Protein AF-A0A383V4K1-F1 (afdb_monomer)

Foldseek 3Di:
DDDPDDPPPCVCVVPDDPDDPVVCVVPVDDDDDDPPCVVVVVVQVVVCPVPPPDADEDEDLALVVLVVRVVVPHPDYDHDLQCLQAQQAPVRDGHGSPPPGDPCRSVVSVVRNVVSVD

Nearest PDB structures (foldseek):
  7cmy-assembly1_A-2  TM=9.979E-01  e=3.488E-12  Bacillus cereus ATCC 14579
  6lrp-assembly1_A  TM=1.001E+00  e=6.288E-12  Chloroflexus aurantiacus J-10-fl
  6xpp-assembly1_C  TM=9.929E-01  e=2.837E-11  Mycobacterium tuberculosis H37Rv
  6c4a-assembly1_B  TM=9.927E-01  e=4.487E-11  Mycobacterium tuberculosis str. Erdman = ATCC 35801
  3p0x-assembly1_A  TM=9.857E-01  e=1.199E-10  Brucella abortus 2308

pLDDT: mean 93.45, std 14.46, range [33.75, 98.81]

Structure (mmCIF, N/CA/C/O backbone):
data_AF-A0A383V4K1-F1
#
_entry.id   AF-A0A383V4K1-F1
#
loop_
_atom_site.group_PDB
_atom_site.id
_atom_site.type_symbol
_atom_site.label_atom_id
_atom_site.label_alt_id
_atom_site.label_comp_id
_atom_site.label_asym_id
_atom_site.label_entity_id
_atom_site.label_seq_id
_atom_site.pdbx_PDB_ins_code
_atom_site.Cartn_x
_atom_site.Cartn_y
_atom_site.Cartn_z
_atom_site.occupancy
_atom_site.B_iso_or_equiv
_atom_site.auth_seq_id
_atom_site.auth_comp_id
_atom_site.auth_asym_id
_atom_site.auth_atom_id
_atom_site.pdbx_PDB_model_num
ATOM 1 N N . MET A 1 1 ? -27.644 3.451 10.569 1.00 33.75 1 MET A N 1
ATOM 2 C CA . MET A 1 1 ? -27.79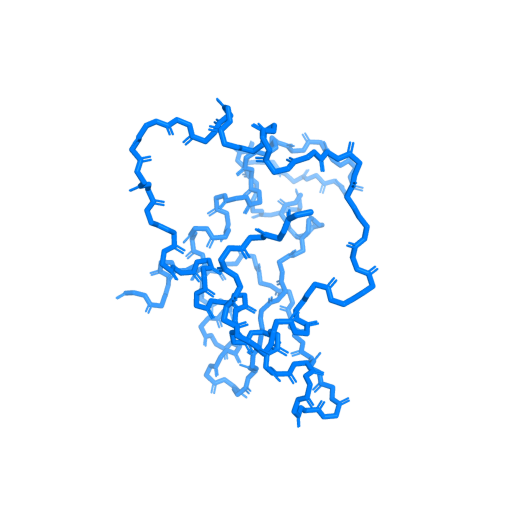7 4.780 9.933 1.00 33.75 1 MET A CA 1
ATOM 3 C C . MET A 1 1 ? -26.557 5.053 9.093 1.00 33.75 1 MET A C 1
ATOM 5 O O . MET A 1 1 ? -25.456 4.999 9.627 1.00 33.75 1 MET A O 1
ATOM 9 N N . ALA A 1 2 ? -26.744 5.202 7.781 1.00 34.22 2 ALA A N 1
ATOM 10 C CA . ALA A 1 2 ? -25.712 5.089 6.752 1.00 34.22 2 ALA A CA 1
ATOM 11 C C . ALA A 1 2 ? -24.846 6.354 6.588 1.00 34.22 2 ALA A C 1
ATOM 13 O O . ALA A 1 2 ? -25.222 7.467 6.971 1.00 34.22 2 ALA A O 1
ATOM 14 N N . PHE A 1 3 ? -23.655 6.166 6.017 1.00 43.53 3 PHE A N 1
ATOM 15 C CA . PHE A 1 3 ? -22.859 7.242 5.431 1.00 43.53 3 PHE A CA 1
ATOM 16 C C . PHE A 1 3 ? -23.649 7.914 4.300 1.00 43.53 3 PHE A C 1
ATOM 18 O O . PHE A 1 3 ? -24.592 7.328 3.770 1.00 43.53 3 PHE A O 1
ATOM 25 N N . ALA A 1 4 ? -23.260 9.132 3.917 1.00 42.41 4 ALA A N 1
ATOM 26 C CA . ALA A 1 4 ? -23.606 9.651 2.598 1.00 42.41 4 ALA A CA 1
ATOM 27 C C . ALA A 1 4 ? -22.875 8.784 1.560 1.00 42.41 4 ALA A C 1
ATOM 29 O O . ALA A 1 4 ? -21.775 9.097 1.117 1.00 42.41 4 ALA A O 1
ATOM 30 N N . ALA A 1 5 ? -23.463 7.629 1.295 1.00 42.59 5 ALA A N 1
ATOM 31 C CA . ALA A 1 5 ? -23.153 6.729 0.216 1.00 42.59 5 ALA A CA 1
ATOM 32 C C . ALA A 1 5 ? -23.994 7.209 -0.966 1.00 42.59 5 ALA A C 1
ATOM 34 O O . ALA A 1 5 ? -25.216 7.326 -0.843 1.00 42.59 5 ALA A O 1
ATOM 35 N N . SER A 1 6 ? -23.366 7.530 -2.098 1.00 42.97 6 SER A N 1
ATOM 36 C CA . SER A 1 6 ? -24.121 7.571 -3.351 1.00 42.97 6 SER A CA 1
ATOM 37 C C . SER A 1 6 ? -24.852 6.236 -3.506 1.00 42.97 6 SER A C 1
ATOM 39 O O . SER A 1 6 ? -24.318 5.208 -3.097 1.00 42.97 6 SER A O 1
ATOM 41 N N . ALA A 1 7 ? -26.050 6.246 -4.084 1.00 42.81 7 ALA A N 1
ATOM 42 C CA . ALA A 1 7 ? -27.017 5.142 -4.098 1.00 42.81 7 ALA A CA 1
ATOM 43 C C . ALA A 1 7 ? -26.549 3.781 -4.696 1.00 42.81 7 ALA A C 1
ATOM 45 O O . ALA A 1 7 ? -27.346 2.852 -4.748 1.00 42.81 7 ALA A O 1
ATOM 46 N N . ASP A 1 8 ? -25.273 3.634 -5.072 1.00 49.88 8 ASP A N 1
ATOM 47 C CA . ASP A 1 8 ? -24.635 2.471 -5.717 1.00 49.88 8 ASP A CA 1
ATOM 48 C C . ASP A 1 8 ? -23.570 1.759 -4.845 1.00 49.88 8 ASP A C 1
ATOM 50 O O . ASP A 1 8 ? -22.689 1.069 -5.360 1.00 49.88 8 ASP A O 1
ATOM 54 N N . ASP A 1 9 ? -23.584 1.928 -3.519 1.00 65.25 9 ASP A N 1
ATOM 55 C CA . ASP A 1 9 ? -22.438 1.595 -2.649 1.00 65.25 9 ASP A CA 1
ATOM 56 C C . ASP A 1 9 ? -22.278 0.093 -2.310 1.00 65.25 9 ASP A C 1
ATOM 58 O O . ASP A 1 9 ? -22.114 -0.310 -1.156 1.00 65.25 9 ASP A O 1
ATOM 62 N N . LYS A 1 10 ? -22.255 -0.756 -3.349 1.00 88.12 10 LYS A N 1
ATOM 63 C CA . LYS A 1 10 ? -21.859 -2.175 -3.274 1.00 88.12 10 LYS A CA 1
ATOM 64 C C . LYS A 1 10 ? -20.447 -2.368 -2.715 1.00 88.12 10 LYS A C 1
ATOM 66 O O . LYS A 1 10 ? -20.088 -3.470 -2.317 1.00 88.12 10 LYS A O 1
ATOM 71 N N . ARG A 1 11 ? -19.629 -1.308 -2.645 1.00 93.56 11 ARG A N 1
ATOM 72 C CA . ARG A 1 11 ? -18.261 -1.360 -2.109 1.00 93.56 11 ARG A CA 1
ATOM 73 C C . ARG A 1 11 ? -18.205 -1.915 -0.687 1.00 93.56 11 ARG A C 1
ATOM 75 O O . ARG A 1 11 ? -17.196 -2.523 -0.322 1.00 93.56 11 ARG A O 1
ATOM 82 N N . TRP A 1 12 ? -19.243 -1.681 0.115 1.00 93.69 12 TRP A N 1
ATOM 83 C CA . TRP A 1 12 ? -19.315 -2.127 1.509 1.00 93.69 12 TRP A CA 1
ATOM 84 C C . TRP A 1 12 ? -20.257 -3.310 1.729 1.00 93.69 12 TRP A C 1
ATOM 86 O O . TRP A 1 12 ? -20.476 -3.691 2.880 1.00 93.69 12 TRP A O 1
ATOM 96 N N . GLU A 1 13 ? -20.806 -3.894 0.664 1.00 94.19 13 GLU A N 1
ATOM 97 C CA . GLU A 1 13 ? -21.624 -5.099 0.759 1.00 94.19 13 GLU A CA 1
ATOM 98 C C . GLU A 1 13 ? -20.803 -6.232 1.401 1.00 94.19 13 GLU A C 1
ATOM 100 O O . GLU A 1 13 ? -19.659 -6.482 1.024 1.00 94.19 13 GLU A O 1
ATOM 105 N N . GLY A 1 14 ? -21.346 -6.856 2.450 1.00 93.25 14 GLY A N 1
ATOM 106 C CA . GLY A 1 14 ? -20.650 -7.891 3.226 1.00 93.25 14 GLY A CA 1
ATOM 107 C C . GL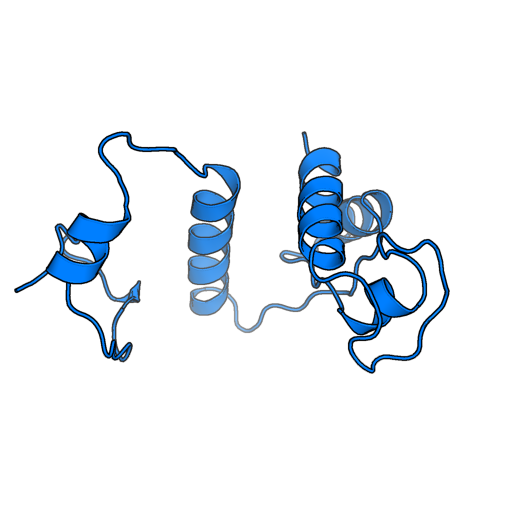Y A 1 14 ? -19.555 -7.395 4.188 1.00 93.25 14 GLY A C 1
ATOM 108 O O . GLY A 1 14 ? -18.957 -8.211 4.885 1.00 93.25 14 GLY A O 1
ATOM 109 N N . VAL A 1 15 ? -19.289 -6.084 4.285 1.00 95.06 15 VAL A N 1
ATOM 110 C CA . VAL A 1 15 ? -18.262 -5.534 5.191 1.00 95.06 15 VAL A CA 1
ATOM 111 C C . VAL A 1 15 ? -18.858 -5.187 6.558 1.00 95.06 15 VAL A C 1
ATOM 113 O O . VAL A 1 15 ? -19.511 -4.155 6.727 1.00 95.06 15 VAL A O 1
ATOM 116 N N . SER A 1 16 ? -18.573 -6.006 7.570 1.00 95.88 16 SER A N 1
ATOM 117 C CA . SER A 1 16 ? -18.908 -5.711 8.970 1.00 95.88 16 SER A CA 1
ATOM 118 C C . SER A 1 16 ? -17.850 -4.827 9.637 1.00 95.88 16 SER A C 1
ATOM 120 O O . SER A 1 16 ? -16.651 -4.996 9.425 1.00 95.88 16 SER A O 1
ATOM 122 N N . ARG A 1 17 ? -18.287 -3.881 10.475 1.00 95.88 17 ARG A N 1
ATOM 123 C CA . ARG A 1 17 ? -17.413 -2.996 11.260 1.00 95.88 17 ARG A CA 1
ATOM 124 C C . ARG A 1 17 ? -17.816 -3.065 12.726 1.00 95.88 17 ARG A C 1
ATOM 126 O O . ARG A 1 17 ? -18.994 -2.935 13.036 1.00 95.88 17 ARG A O 1
ATOM 133 N N . LEU A 1 18 ? -16.834 -3.232 13.610 1.00 97.44 18 LEU A N 1
ATOM 134 C CA . LEU A 1 18 ? -17.035 -3.258 15.067 1.00 97.44 18 LEU A CA 1
ATOM 135 C C . LEU A 1 18 ? -17.031 -1.854 15.700 1.00 97.44 18 LEU A C 1
ATOM 137 O O . LEU A 1 18 ? -16.993 -1.720 16.916 1.00 97.44 18 LEU A O 1
ATOM 141 N N . TYR A 1 19 ? -17.048 -0.813 14.869 1.00 96.81 19 TYR A N 1
ATOM 142 C CA . TYR A 1 19 ? -17.090 0.591 15.260 1.00 96.81 19 TYR A CA 1
ATOM 143 C C . TYR A 1 19 ? -18.229 1.300 14.528 1.00 96.81 19 TYR A C 1
ATOM 145 O O . TYR A 1 19 ? -18.676 0.875 13.457 1.00 96.81 19 TYR A O 1
ATOM 153 N N . THR A 1 20 ? -18.693 2.401 15.106 1.00 96.25 20 THR A N 1
ATOM 154 C CA . THR A 1 20 ? -19.797 3.203 14.582 1.00 96.25 20 THR A CA 1
ATOM 155 C C . THR A 1 20 ? -19.303 4.324 13.668 1.00 96.25 20 THR A C 1
ATOM 157 O O . THR A 1 20 ? -18.118 4.656 13.607 1.00 96.25 20 THR A O 1
ATOM 160 N N . LYS A 1 21 ? -20.236 4.957 12.950 1.00 94.88 21 LYS A N 1
ATOM 161 C CA . LYS A 1 21 ? -19.951 6.172 12.176 1.00 94.88 21 LYS A CA 1
ATOM 162 C C . LYS A 1 21 ? -19.481 7.312 13.087 1.00 94.88 21 LYS A C 1
ATOM 164 O O . LYS A 1 21 ? -18.560 8.039 12.728 1.00 94.88 21 LYS A O 1
ATOM 169 N N . GLN A 1 22 ? -20.086 7.426 14.267 1.00 97.38 22 GLN A N 1
ATOM 170 C CA . GLN A 1 22 ? -19.767 8.434 15.271 1.00 97.38 22 GLN A CA 1
ATOM 171 C C . GLN A 1 22 ? -18.329 8.285 15.781 1.00 97.38 22 GLN A C 1
ATOM 173 O O . GLN A 1 22 ? -17.643 9.289 15.960 1.00 97.38 22 GLN A O 1
ATOM 178 N N . ASP A 1 23 ? -17.839 7.051 15.942 1.00 98.12 23 ASP A N 1
ATOM 179 C CA . ASP A 1 23 ? -16.443 6.800 16.327 1.00 98.12 23 ASP A CA 1
ATOM 180 C C . ASP A 1 23 ? -15.466 7.350 15.277 1.00 98.12 23 ASP A C 1
ATOM 182 O O . ASP A 1 23 ? -14.475 7.998 15.616 1.00 98.12 23 ASP A O 1
ATOM 186 N N . VAL A 1 24 ? -15.779 7.168 13.989 1.00 97.00 24 VAL A N 1
ATOM 187 C CA . VAL A 1 24 ? -14.978 7.715 12.882 1.00 97.00 24 VAL A CA 1
ATOM 188 C C . VAL A 1 24 ? -15.032 9.246 12.865 1.00 97.00 24 VAL A C 1
ATOM 190 O O . VAL A 1 24 ? -13.996 9.897 12.735 1.00 97.00 24 VAL A O 1
ATOM 193 N N . GLU A 1 25 ? -16.221 9.838 13.009 1.00 95.88 25 GLU A N 1
ATOM 194 C CA . GLU A 1 25 ? -16.409 11.297 13.039 1.00 95.88 25 GLU A CA 1
ATOM 195 C C . GLU A 1 25 ? -15.669 11.959 14.207 1.00 95.88 25 GLU A C 1
ATOM 197 O O . GLU A 1 25 ? -15.117 13.046 14.046 1.00 95.88 25 GLU A O 1
ATOM 202 N N . LYS A 1 26 ? -15.586 11.277 15.353 1.00 97.44 26 LYS A N 1
ATOM 203 C CA . LYS A 1 26 ? -14.843 11.740 16.527 1.00 97.44 26 LYS A CA 1
ATOM 204 C C . LYS A 1 26 ? -13.325 11.743 16.308 1.00 97.44 26 LYS A C 1
ATOM 206 O O . LYS A 1 26 ? -12.647 12.628 16.823 1.00 97.44 26 LYS A O 1
ATOM 211 N N . LEU A 1 27 ? -12.786 10.768 15.570 1.00 97.62 27 LEU A N 1
ATOM 212 C CA . LEU A 1 27 ? -11.336 10.569 15.414 1.00 97.62 27 LEU A CA 1
ATOM 213 C C . LEU A 1 27 ? -10.731 11.233 14.167 1.00 97.62 27 LEU A C 1
ATOM 215 O O . LEU A 1 27 ? -9.519 11.419 14.107 1.00 97.62 27 LEU A O 1
ATOM 219 N N . ARG A 1 28 ? -11.542 11.615 13.174 1.00 95.50 28 ARG A N 1
ATOM 220 C CA . ARG A 1 28 ? -11.056 12.162 11.888 1.00 95.50 28 ARG A CA 1
ATOM 221 C C . ARG A 1 28 ? -10.526 13.603 11.936 1.00 95.50 28 ARG A C 1
ATOM 223 O O . ARG A 1 28 ? -10.043 14.088 10.917 1.00 95.50 28 ARG A O 1
ATOM 230 N N . GLY A 1 29 ? -10.650 14.295 13.070 1.00 95.75 29 GLY A N 1
ATOM 231 C CA . GLY A 1 29 ? -10.315 15.717 13.195 1.00 95.75 29 GLY A CA 1
ATOM 232 C C . GLY A 1 29 ? -11.287 16.651 12.455 1.00 95.75 29 GLY A C 1
ATOM 233 O O . GLY A 1 29 ? -12.260 16.218 11.839 1.00 95.75 29 GLY A O 1
ATOM 234 N N . SER A 1 30 ? -11.039 17.961 12.532 1.00 96.31 30 SER A N 1
ATOM 235 C CA . SER A 1 30 ? -11.919 18.995 11.958 1.00 96.31 30 SER A CA 1
ATOM 236 C C . SER A 1 30 ? -11.602 19.349 10.502 1.00 96.31 30 SER A C 1
ATOM 238 O O . SER A 1 30 ? -12.470 19.850 9.789 1.00 96.31 30 SER A O 1
ATOM 240 N N . MET A 1 31 ? -10.375 19.090 10.044 1.00 96.25 31 MET A N 1
ATOM 241 C CA . MET A 1 31 ? -9.930 19.401 8.686 1.00 96.25 31 MET A CA 1
ATOM 242 C C . MET A 1 31 ? -9.925 18.150 7.815 1.00 96.25 31 MET A C 1
ATOM 244 O O . MET A 1 31 ? -9.406 17.105 8.203 1.00 96.25 31 MET A O 1
ATOM 248 N N . LYS A 1 32 ? -10.478 18.261 6.605 1.00 94.75 32 LYS A N 1
ATOM 249 C CA . LYS A 1 32 ? -10.441 17.173 5.628 1.00 94.75 32 LYS A CA 1
ATOM 250 C C . LYS A 1 32 ? -9.110 17.206 4.872 1.00 94.75 32 LYS A C 1
ATOM 252 O O . LYS A 1 32 ? -8.896 18.093 4.054 1.00 94.75 32 LYS A O 1
ATOM 257 N N . ILE A 1 33 ? -8.261 16.212 5.119 1.00 96.81 33 ILE A N 1
ATOM 258 C CA . ILE A 1 33 ? -7.054 15.946 4.329 1.00 96.81 33 ILE A CA 1
ATOM 259 C C . ILE A 1 33 ? -7.431 14.986 3.197 1.00 96.81 33 ILE A C 1
ATOM 261 O O . ILE A 1 33 ? -8.072 13.961 3.432 1.00 96.81 33 ILE A O 1
ATOM 265 N N . GLU A 1 34 ? -7.079 15.336 1.962 1.00 97.31 34 GLU A N 1
ATOM 266 C CA . GLU A 1 34 ? -7.373 14.515 0.787 1.00 97.31 34 GLU A CA 1
ATOM 267 C C . GLU A 1 34 ? -6.189 13.591 0.465 1.00 97.31 34 GLU A C 1
ATOM 269 O O . GLU A 1 34 ? -5.050 14.038 0.350 1.00 97.31 34 GLU A O 1
ATOM 274 N N . HIS A 1 35 ? -6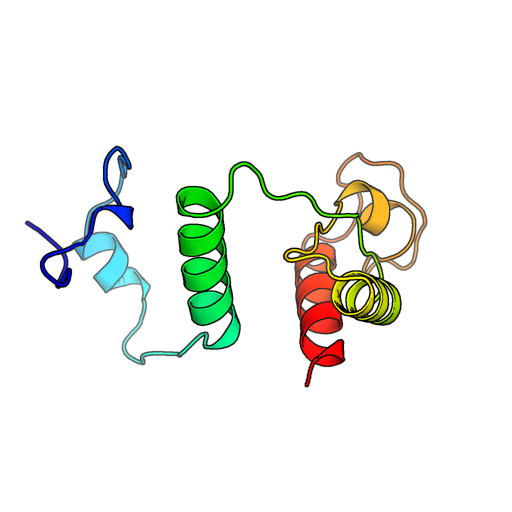.469 12.300 0.274 1.00 97.38 35 HIS A N 1
ATOM 275 C CA . HIS A 1 35 ? -5.479 11.288 -0.110 1.00 97.38 35 HIS A CA 1
ATOM 276 C C . HIS A 1 35 ? -5.717 10.834 -1.555 1.00 97.38 35 HIS A C 1
ATOM 278 O O . HIS A 1 35 ? -6.150 9.708 -1.810 1.00 97.38 35 HIS A O 1
ATOM 284 N N . THR A 1 36 ? -5.458 11.732 -2.508 1.00 97.38 36 THR A N 1
ATOM 285 C CA . THR A 1 36 ? -5.850 11.590 -3.921 1.00 97.38 36 THR A CA 1
ATOM 286 C C . THR A 1 36 ? -5.398 10.272 -4.555 1.00 97.38 36 THR A C 1
ATOM 288 O O . THR A 1 36 ? -6.220 9.564 -5.137 1.00 97.38 36 THR A O 1
ATOM 291 N N . LEU A 1 37 ? -4.118 9.906 -4.411 1.00 97.75 37 LEU A N 1
ATOM 292 C CA . LEU A 1 37 ? -3.579 8.667 -4.991 1.00 97.75 37 LEU A CA 1
ATOM 293 C C . LEU A 1 37 ? -4.191 7.418 -4.353 1.00 97.75 37 LEU A C 1
ATOM 295 O O . LEU A 1 37 ? -4.521 6.468 -5.059 1.00 97.75 37 LEU A O 1
ATOM 299 N N . ALA A 1 38 ? -4.399 7.433 -3.033 1.00 97.94 38 ALA A N 1
ATOM 300 C CA . ALA A 1 38 ? -5.016 6.319 -2.321 1.00 97.94 38 ALA A CA 1
ATOM 301 C C . ALA A 1 38 ? -6.473 6.113 -2.762 1.00 97.94 38 ALA A C 1
ATOM 303 O O . ALA A 1 38 ? -6.872 4.982 -3.037 1.00 97.94 38 ALA A O 1
ATOM 304 N N . ARG A 1 39 ? -7.249 7.200 -2.894 1.00 97.12 39 ARG A N 1
ATOM 305 C CA . ARG A 1 39 ? -8.630 7.144 -3.393 1.00 97.12 39 ARG A CA 1
ATOM 306 C C . ARG A 1 39 ? -8.680 6.606 -4.822 1.00 97.12 39 ARG A C 1
ATOM 308 O O . ARG A 1 39 ? -9.349 5.607 -5.068 1.00 97.12 39 ARG A O 1
ATOM 315 N N . HIS A 1 40 ? -7.916 7.208 -5.733 1.00 97.00 40 HIS A N 1
ATOM 316 C CA . HIS A 1 40 ? -7.883 6.795 -7.136 1.00 97.00 40 HIS A CA 1
ATOM 317 C C . HIS A 1 40 ? -7.419 5.337 -7.303 1.00 97.00 40 HIS A C 1
ATOM 319 O O . HIS A 1 40 ? -8.033 4.564 -8.038 1.00 97.00 40 HIS A O 1
ATOM 325 N N . GLY A 1 41 ? -6.362 4.930 -6.592 1.00 97.62 41 GLY A N 1
ATOM 326 C CA . GLY A 1 41 ? -5.843 3.563 -6.624 1.00 97.62 41 GLY A CA 1
ATOM 327 C C . GLY A 1 41 ? -6.849 2.533 -6.106 1.00 97.62 41 GLY A C 1
ATOM 328 O O . GLY A 1 41 ? -7.055 1.507 -6.755 1.00 97.62 41 GLY A O 1
ATOM 329 N N . ALA A 1 42 ? -7.517 2.818 -4.982 1.00 98.06 42 ALA A N 1
ATOM 330 C CA . ALA A 1 42 ? -8.525 1.931 -4.403 1.00 98.06 42 ALA A CA 1
ATOM 331 C C . ALA A 1 42 ? -9.760 1.778 -5.306 1.00 98.06 42 ALA A C 1
ATOM 333 O O . ALA A 1 42 ? -10.223 0.657 -5.518 1.00 98.06 42 ALA A O 1
ATOM 334 N N . GLU A 1 43 ? -10.268 2.877 -5.870 1.00 97.25 43 GLU A N 1
ATOM 335 C CA . GLU A 1 43 ? -11.405 2.869 -6.802 1.00 97.25 43 GLU A CA 1
ATOM 336 C C . GLU A 1 43 ? -11.065 2.107 -8.091 1.00 97.25 43 GLU A C 1
ATOM 338 O O . GLU A 1 43 ? -11.828 1.241 -8.532 1.00 97.25 43 GLU A O 1
ATOM 343 N N . ARG A 1 44 ? -9.885 2.366 -8.672 1.00 97.44 44 ARG A N 1
ATOM 344 C CA . ARG A 1 44 ? -9.417 1.673 -9.878 1.00 97.44 44 ARG A CA 1
ATOM 345 C C . ARG A 1 44 ? -9.222 0.179 -9.633 1.00 97.44 44 ARG A C 1
ATOM 347 O O . ARG A 1 44 ? -9.656 -0.620 -10.460 1.00 97.44 44 ARG A O 1
ATOM 354 N N . LEU A 1 45 ? -8.588 -0.208 -8.523 1.00 98.19 45 LEU A N 1
ATOM 355 C CA . LEU A 1 45 ? -8.388 -1.618 -8.183 1.00 98.19 45 LEU A CA 1
ATOM 356 C C . LEU A 1 45 ? -9.726 -2.326 -7.955 1.00 98.19 45 LEU A C 1
ATOM 358 O O . LEU A 1 45 ? -9.928 -3.413 -8.485 1.00 98.19 45 LEU A O 1
ATOM 362 N N . TRP A 1 46 ? -10.659 -1.696 -7.235 1.00 97.44 46 TRP A N 1
ATOM 363 C CA . TRP A 1 46 ? -12.004 -2.240 -7.041 1.00 97.44 46 TRP A CA 1
ATOM 364 C C . TRP A 1 46 ? -12.707 -2.503 -8.373 1.00 97.44 46 TRP A C 1
ATOM 366 O O . TRP A 1 46 ? -13.219 -3.600 -8.581 1.00 97.44 46 TRP A O 1
ATOM 376 N N . LYS A 1 47 ? -12.672 -1.540 -9.304 1.00 96.81 47 LYS A N 1
ATOM 377 C CA . LYS A 1 47 ? -13.226 -1.715 -10.653 1.00 96.81 47 LYS A CA 1
ATOM 378 C C . LYS A 1 47 ? -12.572 -2.892 -11.377 1.00 96.81 47 LYS A C 1
ATOM 380 O O . LYS A 1 47 ? -13.281 -3.769 -11.853 1.00 96.81 47 LYS A O 1
ATOM 385 N N . LEU A 1 48 ? -11.240 -2.933 -11.412 1.00 97.88 48 LEU A N 1
ATOM 386 C CA . LEU A 1 48 ? -10.475 -3.993 -12.073 1.00 97.88 48 LEU A CA 1
ATOM 387 C C . LEU A 1 48 ? -10.830 -5.391 -11.553 1.00 97.88 48 LEU A C 1
ATOM 389 O O . LEU A 1 48 ? -11.015 -6.298 -12.356 1.00 97.88 48 LEU A O 1
ATOM 393 N N . LEU A 1 49 ? -10.990 -5.548 -10.236 1.00 96.56 49 LEU A N 1
ATOM 394 C CA . LEU A 1 49 ? -11.382 -6.818 -9.614 1.00 96.56 49 LEU A CA 1
ATOM 395 C C . LEU A 1 49 ? -12.786 -7.301 -10.020 1.00 96.56 49 LEU A C 1
ATOM 397 O O . LEU A 1 49 ? -13.060 -8.489 -9.901 1.00 96.56 49 LEU A O 1
ATOM 401 N N . HIS A 1 50 ? -13.667 -6.408 -10.484 1.00 95.81 50 HIS A N 1
ATOM 402 C CA . HIS A 1 50 ? -15.029 -6.754 -10.914 1.00 95.81 50 HIS A CA 1
ATOM 403 C C . HIS A 1 50 ? -15.181 -6.856 -12.433 1.00 95.81 50 HIS A C 1
ATOM 405 O O . HIS A 1 50 ? -16.164 -7.421 -12.908 1.00 95.81 50 HIS A O 1
ATOM 411 N N . THR A 1 51 ? -14.261 -6.271 -13.203 1.00 97.12 51 THR A N 1
ATOM 412 C CA . THR A 1 51 ? -14.359 -6.225 -14.669 1.00 97.12 51 THR A CA 1
ATOM 413 C C . THR A 1 51 ? -13.412 -7.185 -15.371 1.00 97.12 51 THR A C 1
ATOM 415 O O . THR A 1 51 ? -13.672 -7.563 -16.508 1.00 97.12 51 THR A O 1
ATOM 418 N N . GLU A 1 52 ? -12.301 -7.554 -14.738 1.00 97.19 52 GLU A N 1
ATOM 419 C CA . GLU A 1 52 ? -11.314 -8.466 -15.314 1.00 97.19 52 GLU A CA 1
ATOM 420 C C . GLU A 1 52 ? -11.507 -9.884 -14.759 1.00 97.19 52 GLU A C 1
ATOM 422 O O . GLU A 1 52 ? -11.831 -10.025 -13.580 1.00 97.19 52 GLU A O 1
ATOM 427 N N . PRO A 1 53 ? -11.252 -10.945 -15.551 1.00 97.75 53 PRO A N 1
ATOM 428 C CA . PRO A 1 53 ? -11.329 -12.322 -15.055 1.00 97.75 53 PRO A CA 1
ATOM 429 C 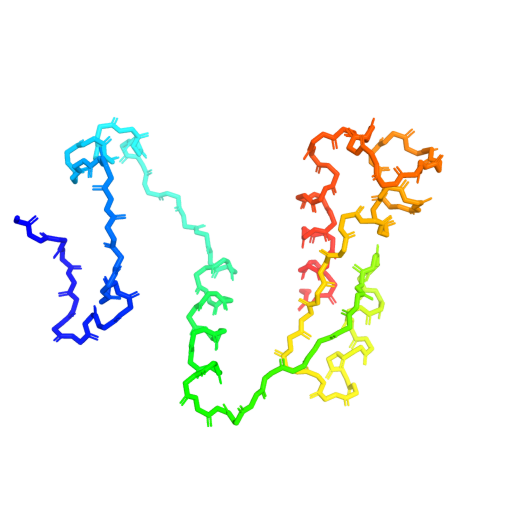C . PRO A 1 53 ? -10.398 -12.584 -13.861 1.00 97.75 53 PRO A C 1
ATOM 431 O O . PRO A 1 53 ? -10.735 -13.346 -12.961 1.00 97.75 53 PRO A O 1
ATOM 434 N N . TYR A 1 54 ? -9.217 -11.956 -13.867 1.00 97.69 54 TYR A N 1
ATOM 435 C CA . TYR A 1 54 ? -8.276 -11.900 -12.751 1.00 97.69 54 TYR A CA 1
ATOM 436 C C . TYR A 1 54 ? -7.302 -10.730 -12.943 1.00 97.69 54 TYR A C 1
ATOM 438 O O . TYR A 1 54 ? -7.105 -10.242 -14.058 1.00 97.69 54 TYR A O 1
ATOM 446 N N . ILE A 1 55 ? -6.639 -10.315 -11.862 1.00 97.94 55 ILE A N 1
ATOM 447 C CA . ILE A 1 55 ? -5.559 -9.324 -11.887 1.00 97.94 55 ILE A CA 1
ATOM 448 C C . ILE A 1 55 ? -4.288 -9.980 -11.365 1.00 97.94 55 ILE A C 1
ATOM 450 O O . ILE A 1 55 ? -4.249 -10.445 -10.229 1.00 97.94 55 ILE A O 1
ATOM 454 N N . HIS A 1 56 ? -3.245 -10.002 -12.187 1.00 97.94 56 HIS A N 1
ATOM 455 C CA . HIS A 1 56 ? -1.910 -10.425 -11.781 1.00 97.94 56 HIS A CA 1
ATOM 456 C C . HIS A 1 56 ? -1.015 -9.204 -11.553 1.00 97.94 56 HIS A C 1
ATOM 458 O O . HIS A 1 56 ? -1.223 -8.137 -12.135 1.00 97.94 56 HIS A O 1
ATOM 464 N N . ALA A 1 57 ? -0.022 -9.374 -10.688 1.00 98.62 57 ALA A N 1
ATOM 465 C CA . ALA A 1 57 ? 0.959 -8.360 -10.339 1.00 98.62 57 ALA A CA 1
ATOM 466 C C . ALA A 1 57 ? 2.300 -9.033 -10.024 1.00 98.62 57 ALA A C 1
ATOM 468 O O . ALA A 1 57 ? 2.344 -10.221 -9.702 1.00 98.62 57 ALA A O 1
ATOM 469 N N . LEU A 1 58 ? 3.382 -8.263 -10.098 1.00 98.69 58 LEU A N 1
ATOM 470 C CA . LEU A 1 58 ? 4.720 -8.689 -9.698 1.00 98.69 58 LEU A CA 1
ATOM 471 C C . LEU A 1 58 ? 5.200 -7.843 -8.516 1.00 98.69 58 LEU A C 1
ATOM 473 O O . LEU A 1 58 ? 4.778 -6.698 -8.352 1.00 98.69 58 LEU A O 1
ATOM 477 N N . GLY A 1 59 ? 6.076 -8.423 -7.692 1.00 98.62 59 GLY A N 1
ATOM 478 C CA . GLY A 1 59 ? 6.716 -7.728 -6.578 1.00 98.62 59 GLY A CA 1
ATOM 479 C C . GLY A 1 59 ? 7.652 -6.622 -7.069 1.00 98.62 59 GLY A C 1
ATOM 480 O O . GLY A 1 59 ? 8.545 -6.896 -7.873 1.00 98.62 59 GLY A O 1
ATOM 481 N N . ALA A 1 60 ? 7.467 -5.391 -6.595 1.00 98.75 60 ALA A N 1
ATOM 482 C CA . ALA A 1 60 ? 8.375 -4.272 -6.834 1.00 98.75 60 ALA A CA 1
ATOM 483 C C . ALA A 1 60 ? 8.962 -3.757 -5.511 1.00 98.75 60 ALA A C 1
ATOM 485 O O . ALA A 1 60 ? 8.225 -3.390 -4.597 1.00 98.75 60 ALA A O 1
ATOM 486 N N . LEU A 1 61 ? 10.293 -3.684 -5.440 1.00 97.31 61 LEU A N 1
ATOM 487 C CA . LEU A 1 61 ? 11.046 -3.089 -4.326 1.00 97.31 61 LEU A CA 1
ATOM 488 C C . LEU A 1 61 ? 11.695 -1.744 -4.701 1.00 97.31 61 LEU A C 1
ATOM 490 O O . LEU A 1 61 ? 12.252 -1.051 -3.853 1.00 97.31 61 LEU A O 1
ATOM 494 N N . THR A 1 62 ? 11.585 -1.337 -5.972 1.00 98.69 62 THR A N 1
ATOM 495 C CA . THR A 1 62 ? 12.022 -0.024 -6.470 1.00 98.69 62 THR A CA 1
ATOM 496 C C . THR A 1 62 ? 10.981 0.608 -7.397 1.00 98.69 62 THR A C 1
ATOM 498 O O . THR A 1 62 ? 10.170 -0.087 -8.009 1.00 98.69 62 THR A O 1
ATOM 501 N N . GLY A 1 63 ? 11.049 1.934 -7.561 1.00 98.56 63 GLY A N 1
ATOM 502 C CA . GLY A 1 63 ? 10.213 2.663 -8.521 1.00 98.56 63 GLY A CA 1
ATOM 503 C C . GLY A 1 63 ? 10.436 2.227 -9.975 1.00 98.56 63 GLY A C 1
ATOM 504 O O . GLY A 1 63 ? 9.473 2.017 -10.701 1.00 98.56 63 GLY A O 1
ATOM 505 N N . ASN A 1 64 ? 11.685 1.984 -10.389 1.00 98.75 64 ASN A N 1
ATOM 506 C CA . ASN A 1 64 ? 11.979 1.554 -11.762 1.00 98.75 64 ASN A CA 1
ATOM 507 C C . ASN A 1 64 ? 11.361 0.190 -12.090 1.00 98.75 64 ASN A C 1
ATOM 509 O O . ASN A 1 64 ? 10.826 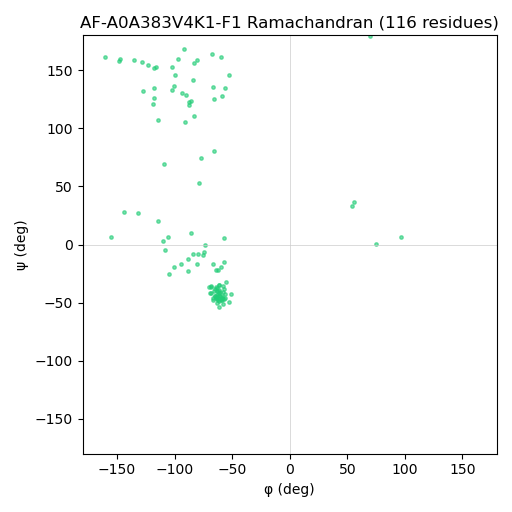0.019 -13.181 1.00 98.75 64 ASN A O 1
ATOM 513 N N . GLN A 1 65 ? 11.390 -0.765 -11.153 1.00 98.81 65 GLN A N 1
ATOM 514 C CA . GLN A 1 65 ? 10.698 -2.046 -11.339 1.00 98.81 65 GLN A CA 1
ATOM 515 C C . GLN A 1 65 ? 9.198 -1.833 -11.565 1.00 98.81 65 GLN A C 1
ATOM 517 O O . GLN A 1 65 ? 8.642 -2.399 -12.503 1.00 98.81 65 GLN A O 1
ATOM 522 N N . ALA A 1 66 ? 8.563 -0.982 -10.754 1.00 98.75 66 ALA A N 1
ATOM 523 C CA . ALA A 1 66 ? 7.151 -0.649 -10.907 1.00 98.75 66 ALA A CA 1
ATOM 524 C C . ALA A 1 66 ? 6.848 0.014 -12.264 1.00 98.75 66 ALA A C 1
ATOM 526 O O . ALA A 1 66 ? 5.899 -0.380 -12.940 1.00 98.75 66 ALA A O 1
ATOM 527 N N . VAL A 1 67 ? 7.675 0.969 -12.705 1.00 98.75 67 VAL A N 1
ATOM 528 C CA . VAL A 1 67 ? 7.526 1.624 -14.017 1.00 98.75 67 VAL A CA 1
ATOM 529 C C . VAL A 1 67 ? 7.604 0.604 -15.151 1.00 98.75 67 VAL A C 1
ATOM 531 O O . VAL A 1 67 ? 6.731 0.592 -16.016 1.00 98.75 67 VAL A O 1
ATOM 534 N N . GLN A 1 68 ? 8.596 -0.290 -15.129 1.00 98.81 68 GLN A N 1
ATOM 535 C CA . GLN A 1 68 ? 8.752 -1.320 -16.161 1.00 98.81 68 GLN A CA 1
ATOM 536 C C . GLN A 1 68 ? 7.595 -2.326 -16.163 1.00 98.81 68 GLN A C 1
ATOM 538 O O . GLN A 1 68 ? 7.115 -2.709 -17.224 1.00 98.81 68 GLN A O 1
ATOM 543 N N . GLN A 1 69 ? 7.091 -2.710 -14.988 1.00 98.81 69 GLN A N 1
ATOM 544 C CA . GLN A 1 69 ? 5.908 -3.565 -14.856 1.00 98.81 69 GLN A CA 1
ATOM 545 C C . GLN A 1 69 ? 4.673 -2.942 -15.523 1.00 98.81 69 GLN A C 1
ATOM 547 O O . GLN A 1 69 ? 3.974 -3.616 -16.280 1.00 98.81 69 GLN A O 1
ATOM 552 N N . VAL A 1 70 ? 4.425 -1.651 -15.286 1.00 98.31 70 VAL A N 1
ATOM 553 C CA . VAL A 1 70 ? 3.309 -0.925 -15.913 1.00 98.31 70 VAL A CA 1
ATOM 554 C C . VAL A 1 70 ? 3.531 -0.756 -17.419 1.00 98.31 70 VAL A C 1
ATOM 556 O O . VAL A 1 70 ? 2.602 -0.980 -18.191 1.00 98.31 70 VAL A O 1
ATOM 559 N N . GLN A 1 71 ? 4.753 -0.429 -17.858 1.00 98.38 71 GLN A N 1
ATOM 560 C CA . GLN A 1 71 ? 5.103 -0.342 -19.285 1.00 98.38 71 GLN A CA 1
ATOM 561 C C . GLN A 1 71 ? 4.929 -1.682 -20.014 1.00 98.38 71 GLN A C 1
ATOM 563 O O . GLN A 1 71 ? 4.490 -1.701 -21.160 1.00 98.38 71 GLN A O 1
ATOM 568 N N . ALA A 1 72 ? 5.198 -2.800 -19.337 1.00 98.50 72 ALA A N 1
ATOM 569 C CA . ALA A 1 72 ? 4.957 -4.150 -19.843 1.00 98.50 72 ALA A CA 1
ATOM 570 C C . ALA A 1 72 ? 3.465 -4.548 -19.862 1.00 98.50 72 ALA A C 1
ATOM 572 O O . ALA A 1 72 ? 3.129 -5.657 -20.272 1.00 98.50 72 ALA A O 1
ATOM 573 N N . GLY A 1 73 ? 2.563 -3.662 -19.428 1.00 98.06 73 GLY A N 1
ATOM 574 C CA . GLY A 1 73 ? 1.115 -3.855 -19.490 1.00 98.06 73 GLY A CA 1
ATOM 575 C C . GLY A 1 73 ? 0.474 -4.390 -18.209 1.00 98.06 73 GLY A C 1
ATOM 576 O O . GLY A 1 73 ? -0.730 -4.664 -18.213 1.00 98.06 73 GLY A O 1
ATOM 577 N N . LEU A 1 74 ? 1.217 -4.523 -17.100 1.00 98.50 74 LEU A N 1
ATOM 578 C CA . LEU A 1 74 ? 0.613 -4.927 -15.829 1.00 98.50 74 LEU A CA 1
ATOM 579 C C . LEU A 1 74 ? -0.342 -3.850 -15.311 1.00 98.50 74 LEU A C 1
ATOM 581 O O . LEU A 1 74 ? -0.045 -2.655 -15.294 1.00 98.50 74 LEU A O 1
ATOM 585 N N . LYS A 1 75 ? -1.513 -4.292 -14.842 1.00 98.31 75 LYS A N 1
ATOM 586 C CA . LYS A 1 75 ? -2.572 -3.400 -14.349 1.00 98.31 75 LYS A CA 1
ATOM 587 C C . LYS A 1 75 ? -2.433 -3.070 -12.858 1.00 98.31 75 LYS A C 1
ATOM 589 O O . LYS A 1 75 ? -3.126 -2.159 -12.400 1.00 98.31 75 LYS A O 1
ATOM 594 N N . ALA A 1 76 ? -1.578 -3.778 -12.118 1.00 98.62 76 ALA A N 1
ATOM 595 C CA . ALA A 1 76 ? -1.358 -3.613 -10.683 1.00 98.62 76 ALA A CA 1
ATOM 596 C C . ALA A 1 76 ? 0.095 -3.940 -10.290 1.00 98.62 76 ALA A C 1
ATOM 598 O O . ALA A 1 76 ? 0.784 -4.678 -10.992 1.00 98.62 76 ALA A O 1
ATOM 599 N N . ILE A 1 77 ? 0.528 -3.403 -9.147 1.00 98.75 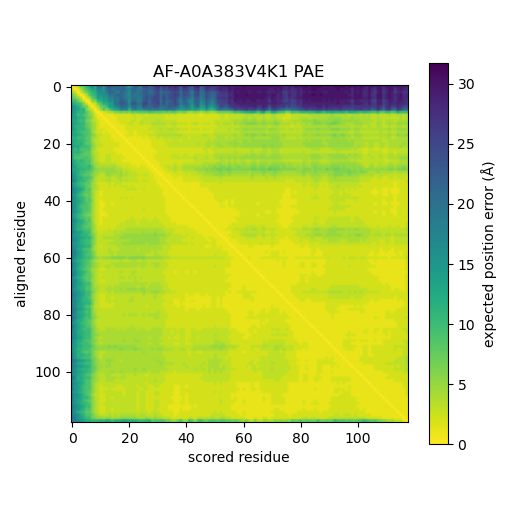77 ILE A N 1
ATOM 600 C CA . ILE A 1 77 ? 1.855 -3.613 -8.554 1.00 98.75 77 ILE A CA 1
ATOM 601 C C . ILE A 1 77 ? 1.663 -4.295 -7.200 1.00 98.75 77 ILE A C 1
ATOM 603 O O . ILE A 1 77 ? 0.800 -3.881 -6.422 1.00 98.75 77 ILE A O 1
ATOM 607 N N . TYR A 1 78 ? 2.460 -5.324 -6.913 1.00 98.75 78 TYR A N 1
ATOM 608 C CA . TYR A 1 78 ? 2.518 -5.950 -5.595 1.00 98.75 78 TYR A CA 1
ATOM 609 C C . TYR A 1 78 ? 3.747 -5.433 -4.844 1.00 98.75 78 TYR A C 1
ATOM 611 O O . TYR A 1 78 ? 4.832 -5.333 -5.411 1.00 98.75 78 TYR A O 1
ATOM 619 N N . LEU A 1 79 ? 3.590 -5.104 -3.564 1.00 98.56 79 LEU A N 1
ATOM 620 C CA . LEU A 1 79 ? 4.690 -4.670 -2.705 1.00 98.56 79 LEU A CA 1
ATOM 621 C C . LEU A 1 79 ? 4.894 -5.728 -1.623 1.00 98.56 79 LEU A C 1
ATOM 623 O O . LEU A 1 79 ? 4.078 -5.878 -0.714 1.00 98.56 79 LEU A O 1
ATOM 627 N N . SER A 1 80 ? 5.979 -6.485 -1.752 1.00 98.69 80 SER A N 1
ATOM 628 C CA . SER A 1 80 ? 6.274 -7.622 -0.885 1.00 98.69 80 SER A CA 1
ATOM 629 C C . SER A 1 80 ? 6.998 -7.186 0.388 1.00 98.69 80 SER A C 1
ATOM 631 O O . SER A 1 80 ? 8.115 -6.676 0.313 1.00 98.69 80 SER A O 1
ATOM 633 N N . GLY A 1 81 ? 6.441 -7.504 1.561 1.00 98.44 81 GLY A N 1
ATOM 634 C CA . GLY A 1 81 ? 7.128 -7.324 2.850 1.00 98.44 81 GLY A CA 1
ATOM 635 C C . GLY A 1 81 ? 8.470 -8.066 2.917 1.00 98.44 81 GLY A C 1
ATOM 636 O O . GLY A 1 81 ? 9.455 -7.503 3.387 1.00 98.44 81 GLY A O 1
ATOM 637 N N . TRP A 1 82 ? 8.537 -9.268 2.332 1.00 98.69 82 TRP A N 1
ATOM 638 C CA . TRP A 1 82 ? 9.776 -10.041 2.186 1.00 98.69 82 TRP A CA 1
ATOM 639 C C . TRP A 1 82 ? 10.867 -9.302 1.387 1.00 98.69 82 TRP A C 1
ATOM 641 O O . TRP A 1 82 ? 12.016 -9.256 1.814 1.00 98.69 82 TRP A O 1
ATOM 651 N N . GLN A 1 83 ? 10.525 -8.663 0.256 1.00 98.75 83 GLN A N 1
ATOM 652 C CA . GLN A 1 83 ? 11.506 -7.906 -0.539 1.00 98.75 83 GLN A CA 1
ATOM 653 C C . GLN A 1 83 ? 11.980 -6.655 0.212 1.00 98.75 83 GLN A C 1
ATOM 655 O O . GLN A 1 83 ? 13.153 -6.298 0.137 1.00 98.75 83 GLN A O 1
ATOM 660 N N . VAL A 1 84 ? 11.083 -6.012 0.971 1.00 98.62 84 VAL A N 1
ATOM 661 C CA . VAL A 1 84 ? 11.437 -4.889 1.850 1.00 98.62 84 VAL A CA 1
ATOM 662 C C . VAL A 1 84 ? 12.411 -5.337 2.939 1.00 98.62 84 VAL A C 1
ATOM 664 O O . VAL A 1 84 ? 13.439 -4.687 3.127 1.00 98.62 84 VAL A O 1
ATOM 667 N N . ALA A 1 85 ? 12.143 -6.465 3.605 1.00 98.69 85 ALA A N 1
ATOM 668 C CA . ALA A 1 85 ? 13.053 -7.051 4.589 1.00 98.69 85 ALA A CA 1
ATOM 669 C C . ALA A 1 85 ? 14.440 -7.325 3.996 1.00 98.69 85 ALA A C 1
ATOM 671 O O . ALA A 1 85 ? 15.444 -6.961 4.602 1.00 98.69 85 ALA A O 1
ATOM 672 N N . GLY A 1 86 ? 14.489 -7.918 2.804 1.00 98.50 86 GLY A N 1
ATOM 673 C CA . GLY A 1 86 ? 15.742 -8.299 2.164 1.00 98.50 86 GLY A CA 1
ATOM 674 C C . GLY A 1 86 ? 16.592 -7.118 1.693 1.00 98.50 86 GLY A C 1
ATOM 675 O O . GLY A 1 86 ? 17.810 -7.170 1.856 1.00 98.50 86 GLY A O 1
ATOM 676 N N . ASP A 1 87 ? 15.980 -6.079 1.106 1.00 98.44 87 ASP A N 1
ATOM 677 C CA . ASP A 1 87 ? 16.757 -5.122 0.295 1.00 98.44 87 ASP A CA 1
ATOM 678 C C . ASP A 1 87 ? 16.165 -3.701 0.145 1.00 98.44 87 ASP A C 1
ATOM 680 O O . ASP A 1 87 ? 16.674 -2.890 -0.625 1.00 98.44 87 ASP A O 1
ATOM 684 N N . ALA A 1 88 ? 15.073 -3.351 0.8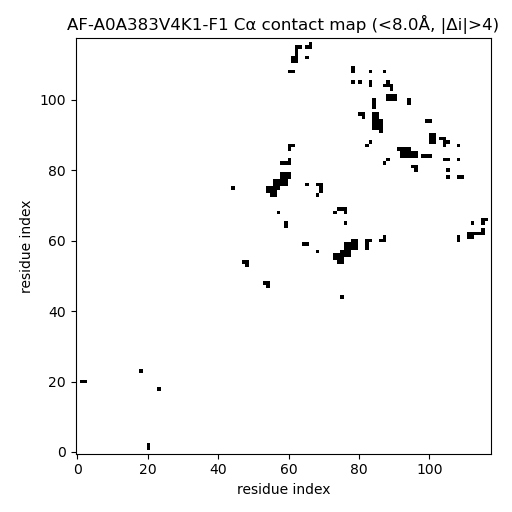37 1.00 98.25 88 ALA A N 1
ATOM 685 C CA . ALA A 1 88 ? 14.444 -2.029 0.661 1.00 98.25 88 ALA A CA 1
ATOM 686 C C . ALA A 1 88 ? 13.857 -1.421 1.945 1.00 98.25 88 ALA A C 1
ATOM 688 O O . ALA A 1 88 ? 12.901 -0.645 1.889 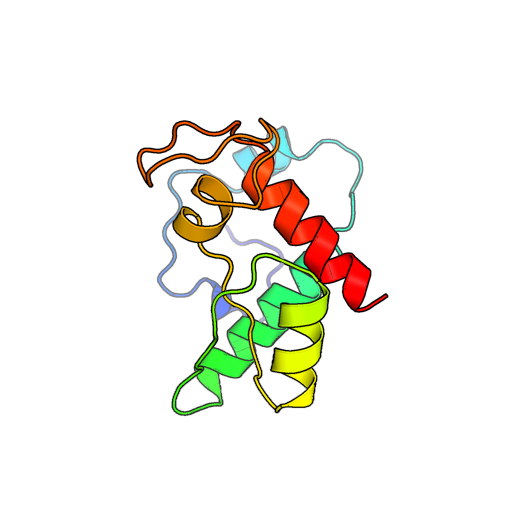1.00 98.25 88 ALA A O 1
ATOM 689 N N . ASN A 1 89 ? 14.408 -1.764 3.110 1.00 98.50 89 ASN A N 1
ATOM 690 C CA . ASN A 1 89 ? 13.926 -1.256 4.393 1.00 98.50 89 ASN A CA 1
ATOM 691 C C . ASN A 1 89 ? 14.705 -0.048 4.932 1.00 98.50 89 ASN A C 1
ATOM 693 O O . ASN A 1 89 ? 15.863 0.188 4.592 1.00 98.50 89 ASN A O 1
ATOM 697 N N . SER A 1 90 ? 14.067 0.686 5.848 1.00 98.25 90 SER A N 1
ATOM 698 C CA . SER A 1 90 ? 14.621 1.892 6.474 1.00 98.25 90 SER A CA 1
ATOM 699 C C . SER A 1 90 ? 15.834 1.636 7.379 1.00 98.25 90 SER A C 1
ATOM 701 O O . SER A 1 90 ? 16.520 2.595 7.721 1.00 98.25 90 SER A O 1
ATOM 703 N N . ALA A 1 91 ? 16.096 0.393 7.804 1.00 98.19 91 ALA A N 1
ATOM 704 C CA . ALA A 1 91 ? 17.264 0.071 8.630 1.00 98.19 91 ALA A CA 1
ATOM 705 C C . ALA A 1 91 ? 18.538 -0.156 7.802 1.00 98.19 91 ALA A C 1
ATOM 707 O O . ALA A 1 91 ? 19.615 -0.263 8.386 1.00 98.19 91 ALA A O 1
ATOM 708 N N . LEU A 1 92 ? 18.429 -0.209 6.468 1.00 97.56 92 LEU A N 1
ATOM 709 C CA . LEU A 1 92 ? 19.557 -0.445 5.559 1.00 97.56 92 LEU A CA 1
ATOM 710 C C . LEU A 1 92 ? 20.316 -1.742 5.891 1.00 97.56 92 LEU A C 1
ATOM 712 O O . LEU A 1 92 ? 21.540 -1.799 5.803 1.00 97.56 92 LEU A O 1
ATOM 716 N N . GLN A 1 93 ? 19.579 -2.771 6.311 1.00 98.44 93 GLN A N 1
ATOM 717 C CA . GLN A 1 93 ? 20.094 -4.108 6.600 1.00 98.44 93 GLN A CA 1
ATOM 718 C C . GLN A 1 93 ? 19.349 -5.142 5.762 1.00 98.44 93 GLN A C 1
ATOM 720 O O . GLN A 1 93 ? 18.183 -4.942 5.422 1.00 98.44 93 GLN A O 1
ATOM 725 N N . THR A 1 94 ? 19.988 -6.275 5.496 1.00 98.75 94 THR A N 1
ATOM 726 C CA . THR A 1 94 ? 19.313 -7.444 4.927 1.00 98.75 94 THR A CA 1
ATOM 727 C C . THR A 1 94 ? 18.728 -8.289 6.050 1.00 98.75 94 THR A C 1
ATOM 729 O O . THR A 1 94 ? 19.462 -8.792 6.902 1.00 98.75 94 THR A O 1
ATOM 732 N N . TYR A 1 95 ? 17.410 -8.477 6.038 1.00 98.69 95 TYR A N 1
ATOM 733 C CA . TYR A 1 95 ? 16.692 -9.309 7.001 1.00 98.69 95 TYR A CA 1
ATOM 734 C C . TYR A 1 95 ? 15.980 -10.492 6.335 1.00 98.69 95 TYR A C 1
ATOM 736 O O . TYR A 1 95 ? 15.537 -10.384 5.189 1.00 98.69 95 TYR A O 1
ATOM 744 N N . PRO A 1 96 ? 15.782 -11.607 7.067 1.00 98.31 96 PRO A N 1
ATOM 745 C CA . PRO A 1 96 ? 14.744 -12.572 6.727 1.00 98.31 96 PRO A CA 1
ATOM 746 C C . PRO A 1 96 ? 13.347 -11.962 6.946 1.00 98.31 96 PRO A C 1
ATOM 748 O O . PRO A 1 96 ? 13.180 -10.977 7.671 1.00 98.31 96 PRO A O 1
ATOM 751 N N . ASP A 1 97 ? 12.318 -12.583 6.372 1.00 98.06 97 ASP A N 1
ATOM 752 C CA . ASP A 1 97 ? 10.922 -12.157 6.536 1.00 98.06 97 ASP A CA 1
ATOM 753 C C . ASP A 1 97 ? 10.352 -12.576 7.899 1.00 98.06 97 ASP A C 1
ATOM 755 O O . ASP A 1 97 ? 9.614 -13.547 8.039 1.00 98.06 97 ASP A O 1
ATOM 759 N N . GLN A 1 98 ? 10.792 -11.859 8.932 1.00 98.38 98 GLN A N 1
ATOM 760 C CA . GLN A 1 98 ? 10.416 -12.056 10.336 1.00 98.38 98 GLN A CA 1
ATOM 761 C C . GLN A 1 98 ? 10.032 -10.725 11.003 1.00 98.38 98 GLN A C 1
ATOM 763 O O . GLN A 1 98 ? 10.217 -10.544 12.202 1.00 98.38 98 GLN A O 1
ATOM 768 N N . SER A 1 99 ? 9.547 -9.760 10.210 1.00 97.69 99 SER A N 1
ATOM 769 C CA . SER A 1 99 ? 9.125 -8.430 10.688 1.00 97.69 99 SER A CA 1
ATOM 770 C C . SER A 1 99 ? 10.189 -7.674 11.505 1.00 97.69 99 SER A C 1
ATOM 772 O O . SER A 1 99 ? 9.858 -6.915 12.410 1.00 97.69 99 SER A O 1
ATOM 774 N N . LEU A 1 100 ? 11.472 -7.866 11.182 1.00 98.31 100 LEU A N 1
ATOM 775 C CA . LEU A 1 100 ? 12.602 -7.262 11.905 1.00 98.31 100 LEU A CA 1
ATOM 776 C C . LEU A 1 100 ? 12.885 -5.806 11.502 1.00 98.31 100 LEU A C 1
ATOM 778 O O . LEU A 1 100 ? 13.598 -5.091 12.204 1.00 98.31 100 LEU A O 1
ATOM 782 N N . TYR A 1 101 ? 12.356 -5.366 10.360 1.00 98.12 101 TYR A N 1
ATOM 783 C CA . TYR A 1 101 ? 12.591 -4.026 9.838 1.00 98.12 101 TYR A CA 1
ATOM 784 C C . TYR A 1 101 ? 11.647 -2.976 10.460 1.00 98.12 101 TYR A C 1
ATOM 786 O O . TYR A 1 101 ? 10.539 -3.310 10.883 1.00 98.12 101 TYR A O 1
ATOM 794 N N . PRO A 1 102 ? 12.029 -1.682 10.473 1.00 98.56 102 PRO A N 1
ATOM 795 C CA . PRO A 1 102 ? 11.177 -0.605 10.976 1.00 98.56 102 PRO A CA 1
ATOM 796 C C . PRO A 1 102 ? 9.819 -0.545 10.267 1.00 98.56 102 PRO A C 1
ATOM 798 O O . PRO A 1 102 ? 9.760 -0.578 9.037 1.00 98.56 102 PRO A O 1
ATOM 801 N N . ALA A 1 103 ? 8.730 -0.392 11.024 1.00 98.38 103 ALA A N 1
ATOM 802 C CA . ALA A 1 103 ? 7.356 -0.481 10.509 1.00 98.38 103 ALA A CA 1
ATOM 803 C C . ALA A 1 103 ? 7.007 0.548 9.409 1.00 98.38 103 ALA A C 1
ATOM 805 O O . ALA A 1 103 ? 6.062 0.346 8.648 1.00 98.38 103 ALA A O 1
ATOM 806 N N . ASP A 1 104 ? 7.777 1.631 9.289 1.00 98.44 104 ASP A N 1
ATOM 807 C CA . ASP A 1 104 ? 7.613 2.660 8.256 1.00 98.44 104 ASP A CA 1
ATOM 808 C C . ASP A 1 104 ? 8.205 2.279 6.885 1.00 98.44 104 ASP A C 1
ATOM 810 O O . ASP A 1 104 ? 7.986 2.985 5.899 1.00 98.44 104 ASP A O 1
ATOM 814 N N . SER A 1 105 ? 8.935 1.162 6.806 1.00 98.56 105 SER A N 1
ATOM 815 C CA . SER A 1 105 ? 9.679 0.761 5.608 1.00 98.56 105 SER A CA 1
ATOM 816 C C . SER A 1 105 ? 8.760 0.518 4.412 1.00 98.56 105 SER A C 1
ATOM 818 O O . SER A 1 105 ? 8.996 1.048 3.331 1.00 98.56 105 SER A O 1
ATOM 820 N N . VAL A 1 106 ? 7.671 -0.237 4.600 1.00 98.56 106 VAL A N 1
ATOM 821 C CA . VAL A 1 106 ? 6.697 -0.494 3.526 1.00 98.56 106 VAL A CA 1
ATOM 822 C C . VAL A 1 106 ? 6.020 0.807 3.064 1.00 98.56 106 VAL A C 1
ATOM 824 O O . VAL A 1 106 ? 6.053 1.067 1.861 1.00 98.56 106 VAL A O 1
ATOM 827 N N . PRO A 1 107 ? 5.474 1.670 3.950 1.00 98.56 107 PRO A N 1
ATOM 828 C CA . PRO A 1 107 ? 4.960 2.985 3.556 1.00 98.56 107 PRO A CA 1
ATOM 829 C C . PRO A 1 107 ? 5.938 3.836 2.735 1.00 98.56 107 PRO A C 1
ATOM 831 O O . PRO A 1 107 ? 5.537 4.411 1.725 1.00 98.56 107 PRO A O 1
ATOM 834 N N . LYS A 1 108 ? 7.226 3.867 3.099 1.00 98.62 108 LYS A N 1
ATOM 835 C CA . LYS A 1 108 ? 8.256 4.583 2.327 1.00 98.62 108 LYS A CA 1
ATOM 836 C C . LYS A 1 108 ? 8.461 4.001 0.928 1.00 98.62 108 LYS A C 1
ATOM 838 O O . LYS A 1 108 ? 8.665 4.748 -0.026 1.00 98.62 108 LYS A O 1
ATOM 843 N N . VAL A 1 109 ? 8.374 2.679 0.771 1.00 98.62 109 VAL A N 1
ATOM 844 C CA . VAL A 1 109 ? 8.426 2.042 -0.556 1.00 98.62 109 VAL A CA 1
ATOM 845 C C . VAL A 1 109 ? 7.153 2.335 -1.361 1.00 98.62 109 VAL A C 1
ATOM 847 O O . VAL A 1 109 ? 7.257 2.586 -2.560 1.00 98.62 109 VAL A O 1
ATOM 850 N N . ILE A 1 110 ? 5.973 2.402 -0.727 1.00 98.50 110 ILE A N 1
ATOM 851 C CA . ILE A 1 110 ? 4.724 2.847 -1.379 1.00 98.50 110 ILE A CA 1
ATOM 852 C C . ILE A 1 110 ? 4.881 4.273 -1.921 1.00 98.50 110 ILE A C 1
ATOM 854 O O . ILE A 1 110 ? 4.527 4.537 -3.071 1.00 98.50 110 ILE A O 1
ATOM 858 N N . GLU A 1 111 ? 5.413 5.189 -1.112 1.00 98.50 111 GLU A N 1
ATOM 859 C CA . GLU A 1 111 ? 5.677 6.571 -1.522 1.00 98.50 111 GLU A CA 1
ATOM 860 C C . GLU A 1 111 ? 6.682 6.620 -2.681 1.00 98.50 111 GLU A C 1
ATOM 862 O O . GLU A 1 111 ? 6.401 7.220 -3.717 1.00 98.50 111 GLU A O 1
ATOM 867 N N . ARG A 1 112 ? 7.805 5.897 -2.570 1.00 98.38 112 ARG 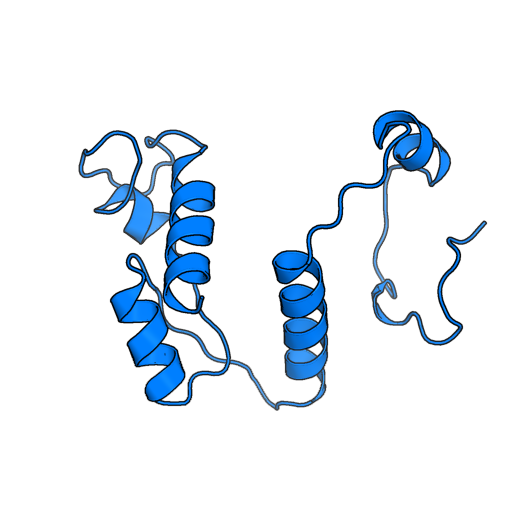A N 1
ATOM 868 C CA . ARG A 1 112 ? 8.819 5.800 -3.631 1.00 98.38 112 ARG A CA 1
ATOM 869 C C . ARG A 1 112 ? 8.256 5.266 -4.949 1.00 98.38 112 ARG A C 1
ATOM 871 O O . ARG A 1 112 ? 8.642 5.758 -6.005 1.00 98.38 112 ARG A O 1
ATOM 878 N N . ILE A 1 113 ? 7.388 4.255 -4.901 1.00 98.69 113 ILE A N 1
ATOM 879 C CA . ILE A 1 113 ? 6.747 3.691 -6.096 1.00 98.69 113 ILE A CA 1
ATOM 880 C C . ILE A 1 113 ? 5.810 4.717 -6.731 1.00 98.69 113 ILE A C 1
ATOM 882 O O . ILE A 1 113 ? 5.895 4.930 -7.935 1.00 98.69 113 ILE A O 1
ATOM 886 N N . ASN A 1 114 ? 4.953 5.379 -5.948 1.00 98.50 114 ASN A N 1
ATOM 887 C CA . ASN A 1 114 ? 4.049 6.400 -6.486 1.00 98.50 114 ASN A CA 1
ATOM 888 C C . ASN A 1 114 ? 4.814 7.583 -7.095 1.00 98.50 114 ASN A C 1
ATOM 890 O O . ASN A 1 114 ? 4.463 8.026 -8.184 1.00 98.50 114 ASN A O 1
ATOM 894 N N . ASN A 1 115 ? 5.893 8.033 -6.450 1.00 98.50 115 ASN A N 1
ATOM 895 C CA . ASN A 1 115 ? 6.746 9.109 -6.960 1.00 98.50 115 ASN A CA 1
ATOM 896 C C . ASN A 1 115 ? 7.430 8.763 -8.290 1.00 98.50 115 ASN A C 1
ATOM 898 O O . ASN A 1 115 ? 7.817 9.667 -9.013 1.00 98.50 115 ASN A O 1
ATOM 902 N N . ALA A 1 116 ? 7.579 7.482 -8.644 1.00 98.38 116 ALA A N 1
ATOM 903 C CA . ALA A 1 116 ? 8.140 7.088 -9.938 1.00 98.38 116 ALA A CA 1
ATOM 904 C C . ALA A 1 116 ? 7.162 7.281 -11.118 1.00 98.38 116 ALA A C 1
ATOM 906 O O . ALA A 1 116 ? 7.567 7.132 -12.270 1.00 98.38 116 ALA A O 1
ATOM 907 N N . PHE A 1 117 ? 5.890 7.587 -10.840 1.00 96.62 117 PHE A N 1
ATOM 908 C CA . PHE A 1 117 ? 4.842 7.848 -11.835 1.00 96.62 117 PHE A CA 1
ATOM 909 C C . PHE A 1 117 ? 4.399 9.320 -11.889 1.00 96.62 117 PHE A C 1
ATOM 911 O O . PHE A 1 117 ? 3.459 9.634 -12.623 1.00 96.62 117 PHE A O 1
ATOM 918 N N . ILE A 1 118 ? 5.033 10.190 -11.097 1.00 90.31 118 ILE A N 1
ATOM 919 C CA . ILE A 1 118 ? 4.773 11.635 -11.016 1.00 90.31 118 ILE A CA 1
ATOM 920 C C . ILE A 1 118 ? 5.953 12.365 -11.648 1.00 90.31 118 ILE A C 1
ATOM 922 O O . ILE A 1 118 ? 5.692 13.275 -12.463 1.00 90.31 118 ILE A O 1
#

Solvent-accessible surface area (backbone atoms only — not comparable to full-atom values): 7462 Å² total; per-residue (Å²): 137,81,75,98,60,67,99,76,61,63,88,53,64,92,65,85,70,100,68,56,73,65,59,52,62,69,69,60,62,94,65,90,81,83,57,65,67,60,52,54,50,52,54,50,49,55,51,47,69,73,74,38,101,72,85,66,62,55,74,37,76,46,28,68,53,46,48,50,43,44,74,74,64,42,89,48,79,35,76,44,68,51,51,26,23,42,74,42,31,76,73,78,50,74,40,68,80,70,81,79,54,56,86,62,20,63,61,52,46,53,50,46,38,56,57,60,78,109

Secondary structure (DSSP, 8-state):
------TT-GGGTT---SS-HHHHHHHS-SS----HHHHHHHHHHHHHHHHSS-----B-SSHHHHHHHHHTT-S--B--HHHHHHHT-TT-S---TTT-S-TTHHHHHHHHHHHTT-

Organism: Tetradesmus obliquus (NCBI:txid3088)

InterPro domains:
  IPR006254 Isocitrate lyase [PF00463] (8-114)
  IPR006254 Isocitrate lyase [PTHR21631] (6-116)
  IPR015813 Pyruvate/Phosphoenolpyruvate kinase-like domain superfamily [SSF51621] (6-117)
  IPR040442 Pyruvate kinase-like domain superfamily [G3DSA:3.20.20.60] (3-118)

Radius of gyration: 17.62 Å; Cα contacts (8 Å, |Δi|>4): 103; chains: 1; bounding box: 48×32×36 Å

Sequence (118 aa):
MAFAASADDKRWEGVSRLYTKQDVEKLRGSMKIEHTLARHGAERLWKLLHTEPYIHALGALTGNQAVQQVQAGLKAIYLSGWQVAGDANSALQTYPDQSLYPADSVPKVIERINNAFI

Mean predicted aligned error: 4.71 Å